Protein AF-A0A225WK64-F1 (afdb_monomer_lite)

Structure (mmCIF, N/CA/C/O backbone):
data_AF-A0A225WK64-F1
#
_entry.id   AF-A0A225WK64-F1
#
loop_
_atom_site.group_PDB
_atom_site.id
_atom_site.type_symbol
_atom_site.label_atom_id
_atom_site.label_alt_id
_atom_site.label_comp_id
_atom_site.label_asym_id
_atom_site.label_entity_id
_atom_site.label_seq_id
_atom_site.pdbx_PDB_ins_code
_atom_site.Cartn_x
_atom_site.Cartn_y
_atom_site.Cartn_z
_atom_site.occupancy
_atom_site.B_iso_or_equiv
_atom_site.auth_seq_id
_atom_site.auth_comp_id
_atom_site.auth_asym_id
_atom_site.auth_atom_id
_atom_site.pdbx_PDB_model_num
ATOM 1 N N . MET A 1 1 ? 30.909 2.233 -22.349 1.00 65.25 1 MET A N 1
ATOM 2 C CA . MET A 1 1 ? 29.494 2.011 -22.727 1.00 65.25 1 MET A CA 1
ATOM 3 C C . MET A 1 1 ? 28.936 0.717 -22.129 1.00 65.25 1 MET A C 1
ATOM 5 O O . MET A 1 1 ? 27.873 0.759 -21.523 1.00 65.25 1 MET A O 1
ATOM 9 N N . GLU A 1 2 ? 29.639 -0.419 -22.209 1.00 73.94 2 GLU A N 1
ATOM 10 C CA . GLU A 1 2 ? 29.163 -1.708 -21.649 1.00 73.94 2 GLU A CA 1
ATOM 11 C C . GLU A 1 2 ? 29.009 -1.720 -20.116 1.00 73.94 2 GLU A C 1
ATOM 13 O O . GLU A 1 2 ? 28.056 -2.273 -19.573 1.00 73.94 2 GLU A O 1
ATOM 18 N N . THR A 1 3 ? 29.901 -1.044 -19.392 1.00 83.25 3 THR A N 1
ATOM 19 C CA . THR A 1 3 ? 29.817 -0.924 -17.927 1.00 83.25 3 THR A CA 1
ATOM 20 C C . THR A 1 3 ? 28.607 -0.101 -17.470 1.00 83.25 3 THR A C 1
ATOM 22 O O . THR A 1 3 ? 27.934 -0.474 -16.512 1.00 83.25 3 THR A O 1
ATOM 25 N N . GLN A 1 4 ? 28.287 0.982 -18.187 1.00 86.31 4 GLN A N 1
ATOM 26 C CA . GLN A 1 4 ? 27.136 1.854 -17.913 1.00 86.31 4 GLN A CA 1
ATOM 27 C C . GLN A 1 4 ? 25.806 1.160 -18.231 1.00 86.31 4 GLN A C 1
ATOM 29 O O . GLN A 1 4 ? 24.879 1.200 -17.432 1.00 86.31 4 GLN A O 1
ATOM 34 N N . THR A 1 5 ? 25.724 0.450 -19.357 1.00 88.44 5 THR A N 1
ATOM 35 C CA . THR A 1 5 ? 24.527 -0.333 -19.711 1.00 88.44 5 THR A CA 1
ATOM 36 C C . THR A 1 5 ? 24.285 -1.487 -18.735 1.00 88.44 5 THR A C 1
ATOM 38 O O . THR A 1 5 ? 23.145 -1.727 -18.345 1.00 88.44 5 THR A O 1
ATOM 41 N N . SER A 1 6 ? 25.339 -2.167 -18.271 1.00 90.25 6 SER A N 1
ATOM 42 C CA . SER A 1 6 ? 25.235 -3.191 -17.219 1.00 90.25 6 SER A CA 1
ATOM 43 C C . SER A 1 6 ? 24.738 -2.613 -15.886 1.00 90.25 6 SER A C 1
ATOM 45 O O . SER A 1 6 ? 23.889 -3.219 -15.230 1.00 90.25 6 SER A O 1
ATOM 47 N N . HIS A 1 7 ? 25.208 -1.420 -15.506 1.00 92.81 7 HIS A N 1
ATOM 48 C CA . HIS A 1 7 ? 24.725 -0.710 -14.319 1.00 92.81 7 HIS A CA 1
ATOM 49 C C . HIS A 1 7 ? 23.223 -0.403 -14.405 1.00 92.81 7 HIS A C 1
ATOM 51 O O . HIS A 1 7 ? 22.470 -0.773 -13.504 1.00 92.81 7 HIS A O 1
ATOM 57 N N . GLU A 1 8 ? 22.765 0.190 -15.511 1.00 93.12 8 GLU A N 1
ATOM 58 C CA . GLU A 1 8 ? 21.346 0.523 -15.692 1.00 93.12 8 GLU A CA 1
ATOM 59 C C . GLU A 1 8 ? 20.455 -0.722 -15.750 1.00 93.12 8 GLU A C 1
ATOM 61 O O . GLU A 1 8 ? 19.356 -0.715 -15.199 1.00 93.12 8 GLU A O 1
ATOM 66 N N . LYS A 1 9 ? 20.940 -1.837 -16.316 1.00 93.00 9 LYS A N 1
ATOM 67 C CA . LYS A 1 9 ? 20.232 -3.129 -16.265 1.00 93.00 9 LYS A CA 1
ATOM 68 C C . LYS A 1 9 ? 20.042 -3.623 -14.831 1.00 93.00 9 LYS A C 1
ATOM 70 O O . LYS A 1 9 ? 18.935 -4.017 -14.471 1.00 93.00 9 LYS A O 1
ATOM 75 N N . LYS A 1 10 ? 21.084 -3.566 -13.996 1.00 94.19 10 LYS A N 1
ATOM 76 C CA . LYS A 1 10 ? 20.990 -3.949 -12.574 1.00 94.19 10 LYS A CA 1
ATOM 77 C C . LYS A 1 10 ? 20.041 -3.036 -11.801 1.00 94.19 10 LYS A C 1
ATOM 79 O O . LYS A 1 10 ? 19.248 -3.511 -10.987 1.00 94.19 10 LYS A O 1
ATOM 84 N N . ARG A 1 11 ? 20.096 -1.729 -12.067 1.00 95.12 11 ARG A N 1
ATOM 85 C CA . ARG A 1 11 ? 19.182 -0.749 -11.471 1.00 95.12 11 ARG A CA 1
ATOM 86 C C . ARG A 1 11 ? 17.735 -1.057 -11.850 1.00 95.12 11 ARG A C 1
ATOM 88 O O . ARG A 1 11 ? 16.886 -1.128 -10.967 1.00 95.12 11 ARG A O 1
ATOM 95 N N . LEU A 1 12 ? 17.474 -1.335 -13.126 1.00 95.31 12 LEU A N 1
ATOM 96 C CA . LEU A 1 12 ? 16.146 -1.694 -13.616 1.00 95.31 12 LEU A CA 1
ATOM 97 C C . LEU A 1 12 ? 15.614 -2.982 -12.970 1.00 95.31 12 LEU A C 1
ATOM 99 O O . LEU A 1 12 ? 14.478 -2.994 -12.511 1.00 95.31 12 LEU A O 1
ATOM 103 N N . GLN A 1 13 ? 16.443 -4.024 -12.853 1.00 95.88 13 GLN A N 1
ATOM 104 C CA . GLN A 1 13 ? 16.088 -5.267 -12.149 1.00 95.88 13 GLN A CA 1
ATOM 105 C C . GLN A 1 13 ? 15.767 -5.023 -10.670 1.00 95.88 13 GLN A C 1
ATOM 107 O O . GLN A 1 13 ? 14.845 -5.614 -10.113 1.00 95.88 13 GLN A O 1
ATOM 112 N N . THR A 1 14 ? 16.512 -4.121 -10.030 1.00 97.12 14 THR A N 1
ATOM 113 C CA . THR A 1 14 ? 16.272 -3.755 -8.631 1.00 97.12 14 THR A CA 1
ATOM 114 C C . THR A 1 14 ? 14.923 -3.055 -8.474 1.00 97.12 14 THR A C 1
ATOM 116 O O . THR A 1 14 ? 14.174 -3.373 -7.553 1.00 97.12 14 THR A O 1
ATOM 119 N N . ILE A 1 15 ? 14.588 -2.122 -9.372 1.00 96.56 15 ILE A N 1
ATOM 120 C CA . ILE A 1 15 ? 13.282 -1.449 -9.360 1.00 96.56 15 ILE A CA 1
ATOM 121 C C . ILE A 1 15 ? 12.166 -2.460 -9.640 1.00 96.56 15 ILE A C 1
ATOM 123 O O . ILE A 1 15 ? 11.153 -2.450 -8.947 1.00 96.56 15 ILE A O 1
ATOM 127 N N . GLU A 1 16 ? 12.365 -3.373 -10.591 1.00 97.12 16 GLU A N 1
ATOM 128 C CA . GLU A 1 16 ? 11.404 -4.435 -10.890 1.00 97.12 16 GLU A CA 1
ATOM 129 C C . GLU A 1 16 ? 11.083 -5.278 -9.651 1.00 97.12 16 GLU A C 1
ATOM 131 O O . GLU A 1 16 ? 9.910 -5.506 -9.353 1.00 97.12 16 GLU A O 1
ATOM 136 N N . GLN A 1 17 ? 12.103 -5.692 -8.894 1.00 97.69 17 GLN A N 1
ATOM 137 C CA . GLN A 1 17 ? 11.893 -6.452 -7.665 1.00 97.69 17 GLN A CA 1
ATOM 138 C C . GLN A 1 17 ? 11.080 -5.652 -6.640 1.00 97.69 17 GLN A C 1
ATOM 140 O O . GLN A 1 17 ? 10.106 -6.173 -6.105 1.00 97.69 17 GLN A O 1
ATOM 145 N N . LYS A 1 18 ? 11.409 -4.373 -6.424 1.00 97.44 18 LYS A N 1
ATOM 146 C CA . LYS A 1 18 ? 10.655 -3.513 -5.496 1.00 97.44 18 LYS A CA 1
ATOM 147 C C . LYS A 1 18 ? 9.188 -3.361 -5.912 1.00 97.44 18 LYS A C 1
ATOM 149 O O . LYS A 1 18 ? 8.297 -3.443 -5.072 1.00 97.44 18 LYS A O 1
ATOM 154 N N . VAL A 1 19 ? 8.918 -3.191 -7.208 1.00 97.50 19 VAL A N 1
ATOM 155 C CA . VAL A 1 19 ? 7.544 -3.101 -7.731 1.00 97.50 19 VAL A CA 1
ATOM 156 C C . VAL A 1 19 ? 6.787 -4.416 -7.515 1.00 97.50 19 VAL A C 1
ATOM 158 O O . VAL A 1 19 ? 5.624 -4.391 -7.110 1.00 97.50 19 VAL A O 1
ATOM 161 N N . ARG A 1 20 ? 7.437 -5.568 -7.725 1.00 97.00 20 ARG A N 1
ATOM 162 C CA . ARG A 1 20 ? 6.851 -6.890 -7.437 1.00 97.00 20 ARG A CA 1
ATOM 163 C C . ARG A 1 20 ? 6.573 -7.087 -5.947 1.00 97.00 20 ARG A C 1
ATOM 165 O O . ARG A 1 20 ? 5.539 -7.652 -5.595 1.00 97.00 20 ARG A O 1
ATOM 172 N N . ASP A 1 21 ? 7.440 -6.586 -5.072 1.00 96.88 21 ASP A N 1
ATOM 173 C CA . ASP A 1 21 ? 7.208 -6.632 -3.629 1.00 96.88 21 ASP A CA 1
ATOM 174 C C . ASP A 1 21 ? 5.951 -5.826 -3.263 1.00 96.88 21 ASP A C 1
ATOM 176 O O . ASP A 1 21 ? 5.087 -6.326 -2.540 1.00 96.88 21 ASP A O 1
ATOM 180 N N . VAL A 1 22 ? 5.782 -4.622 -3.827 1.00 96.62 22 VAL A N 1
ATOM 181 C CA . VAL A 1 22 ? 4.563 -3.817 -3.632 1.00 96.62 22 VAL A CA 1
ATOM 182 C C . VAL A 1 22 ? 3.330 -4.529 -4.196 1.00 96.62 22 VAL A C 1
ATOM 184 O O . VAL A 1 22 ? 2.302 -4.599 -3.520 1.00 96.62 22 VAL A O 1
ATOM 187 N N . GLN A 1 23 ? 3.415 -5.138 -5.382 1.00 97.19 23 GLN A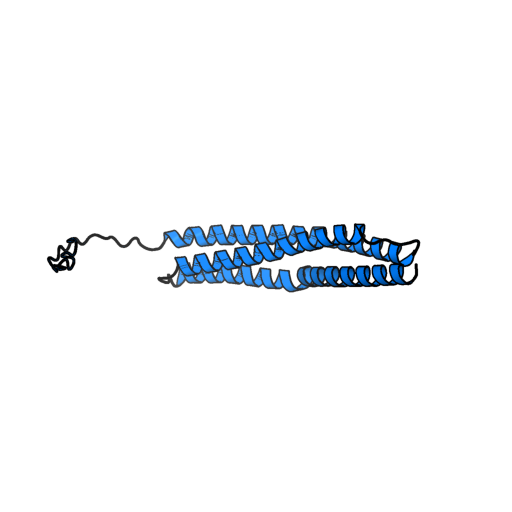 N 1
ATOM 188 C CA . GLN A 1 23 ? 2.331 -5.968 -5.919 1.00 97.19 23 GLN A CA 1
ATOM 189 C C . GLN A 1 23 ? 1.934 -7.073 -4.929 1.00 97.19 23 GLN A C 1
ATOM 191 O O . GLN A 1 23 ? 0.747 -7.261 -4.651 1.00 97.19 23 GLN A O 1
ATOM 196 N N . GLN A 1 24 ? 2.908 -7.796 -4.373 1.00 96.50 24 GLN A N 1
ATOM 197 C CA . GLN A 1 24 ? 2.643 -8.855 -3.404 1.00 96.50 24 GLN A CA 1
ATOM 198 C C . GLN A 1 24 ? 1.940 -8.304 -2.156 1.00 96.50 24 GLN A C 1
ATOM 200 O O . GLN A 1 24 ? 0.992 -8.928 -1.660 1.00 96.50 24 GLN A O 1
ATOM 205 N N . GLN A 1 25 ? 2.361 -7.134 -1.659 1.00 94.88 25 GLN A N 1
ATOM 206 C CA . GLN A 1 25 ? 1.698 -6.455 -0.542 1.00 94.88 25 GLN A CA 1
ATOM 207 C C . GLN A 1 25 ? 0.233 -6.152 -0.867 1.00 94.88 25 GLN A C 1
ATOM 209 O O . GLN A 1 25 ? -0.647 -6.536 -0.092 1.00 94.88 25 GLN A O 1
ATOM 214 N N . LEU A 1 26 ? -0.032 -5.533 -2.022 1.00 94.69 26 LEU A N 1
ATOM 215 C CA . LEU A 1 26 ? -1.378 -5.158 -2.463 1.00 94.69 26 LEU A CA 1
ATOM 216 C C . LEU A 1 26 ? -2.297 -6.375 -2.639 1.00 94.69 26 LEU A C 1
ATOM 218 O O . LEU A 1 26 ? -3.453 -6.343 -2.219 1.00 94.69 26 LEU A O 1
ATOM 222 N N . GLN A 1 27 ? -1.796 -7.457 -3.237 1.00 94.12 27 GLN A N 1
ATOM 223 C CA . GLN A 1 27 ? -2.626 -8.603 -3.616 1.00 94.12 27 GLN A CA 1
ATOM 224 C C . GLN A 1 27 ? -2.855 -9.603 -2.480 1.00 94.12 27 GLN A C 1
ATOM 226 O O . GLN A 1 27 ? -3.902 -10.247 -2.437 1.00 94.12 27 GLN A O 1
ATOM 231 N N . THR A 1 28 ? -1.898 -9.751 -1.559 1.00 92.75 28 THR A N 1
ATOM 232 C CA . THR A 1 28 ? -1.953 -10.817 -0.542 1.00 92.75 28 THR A CA 1
ATOM 233 C C . THR A 1 28 ? -2.029 -10.276 0.880 1.00 92.75 28 THR A C 1
ATOM 235 O O . THR A 1 28 ? -2.938 -10.635 1.633 1.00 92.75 28 THR A O 1
ATOM 238 N N . ARG A 1 29 ? -1.109 -9.383 1.261 1.00 93.69 29 ARG A N 1
ATOM 239 C CA . ARG A 1 29 ? -0.937 -8.986 2.664 1.00 93.69 29 ARG A CA 1
ATOM 240 C C . ARG A 1 29 ? -1.951 -7.942 3.111 1.00 93.69 29 ARG A C 1
ATOM 242 O O . ARG A 1 29 ? -2.578 -8.134 4.152 1.00 93.69 29 ARG A O 1
ATOM 249 N N . LEU A 1 30 ? -2.165 -6.883 2.331 1.00 93.81 30 LEU A N 1
ATOM 250 C CA . LEU A 1 30 ? -3.134 -5.836 2.664 1.00 93.81 30 LEU A CA 1
ATOM 251 C C . LEU A 1 30 ? -4.571 -6.358 2.826 1.00 93.81 30 LEU A C 1
ATOM 253 O O . LEU A 1 30 ? -5.201 -5.993 3.818 1.00 93.81 30 LEU A O 1
ATOM 257 N N . PRO A 1 31 ? -5.109 -7.238 1.954 1.00 95.56 31 PRO A N 1
ATOM 258 C CA . PRO A 1 31 ? -6.430 -7.817 2.185 1.00 95.56 31 PRO A CA 1
ATOM 259 C C . PRO A 1 31 ? -6.529 -8.580 3.513 1.00 95.56 31 PRO A C 1
ATOM 261 O O . PRO A 1 31 ? -7.545 -8.493 4.201 1.00 95.56 31 PRO A O 1
ATOM 264 N N . ALA A 1 32 ? -5.488 -9.326 3.891 1.00 95.19 32 ALA A N 1
ATOM 265 C CA . ALA A 1 32 ? -5.465 -10.051 5.159 1.00 95.19 32 ALA A CA 1
ATOM 266 C C . ALA A 1 32 ? -5.407 -9.091 6.359 1.00 95.19 32 ALA A C 1
ATOM 268 O O . ALA A 1 32 ? -6.188 -9.234 7.300 1.00 95.19 32 ALA A O 1
ATOM 269 N N . GLN A 1 33 ? -4.543 -8.075 6.294 1.00 95.19 33 GLN A N 1
ATOM 270 C CA . GLN A 1 33 ? -4.436 -7.037 7.323 1.00 95.19 33 GLN A CA 1
ATOM 271 C C . GLN A 1 33 ? -5.734 -6.239 7.470 1.00 95.19 33 GLN A C 1
ATOM 273 O O . GLN A 1 33 ? -6.152 -5.973 8.591 1.00 95.19 33 GLN A O 1
ATOM 278 N N . TYR A 1 34 ? -6.419 -5.938 6.365 1.00 96.50 34 TYR A N 1
ATOM 279 C CA . TYR A 1 34 ? -7.726 -5.287 6.382 1.00 96.50 34 TYR A CA 1
ATOM 280 C C . TYR A 1 34 ? -8.754 -6.106 7.170 1.00 96.50 34 TYR A C 1
ATOM 282 O O . TYR A 1 34 ? -9.429 -5.576 8.050 1.00 96.50 34 TYR A O 1
ATOM 290 N N . ARG A 1 35 ? -8.856 -7.415 6.894 1.00 96.25 35 ARG A N 1
ATOM 291 C CA . ARG A 1 35 ? -9.771 -8.309 7.627 1.00 96.25 35 ARG A CA 1
ATOM 292 C C . ARG A 1 35 ? -9.425 -8.364 9.111 1.00 96.25 35 ARG A C 1
ATOM 294 O O . ARG A 1 35 ? -10.328 -8.351 9.941 1.00 96.25 35 ARG A O 1
ATOM 301 N N . HIS A 1 36 ? -8.136 -8.398 9.440 1.00 96.19 36 HIS A N 1
ATOM 302 C CA . HIS A 1 36 ? -7.686 -8.390 10.827 1.00 96.19 36 HIS A CA 1
ATOM 303 C C . HIS A 1 36 ? -8.036 -7.077 11.539 1.00 96.19 36 HIS A C 1
ATOM 305 O O . HIS A 1 36 ? -8.597 -7.112 12.629 1.00 96.19 36 HIS A O 1
ATOM 311 N N . ALA A 1 37 ? -7.783 -5.931 10.905 1.00 96.56 37 ALA A N 1
ATOM 312 C CA . ALA A 1 37 ? -8.127 -4.619 11.442 1.00 96.56 37 ALA A CA 1
ATOM 313 C C . ALA A 1 37 ? -9.647 -4.457 11.626 1.00 96.56 37 ALA A C 1
ATOM 315 O O . ALA A 1 37 ? -10.096 -3.944 12.648 1.00 96.56 37 ALA A O 1
ATOM 316 N N . LEU A 1 38 ? -10.454 -4.964 10.690 1.00 96.94 38 LEU A N 1
ATOM 317 C CA . LEU A 1 38 ? -11.910 -5.000 10.834 1.00 96.94 38 LEU A CA 1
ATOM 318 C C . LEU A 1 38 ? -12.342 -5.870 12.024 1.00 96.94 38 LEU A C 1
ATOM 320 O O . LEU A 1 38 ? -13.136 -5.427 12.852 1.00 96.94 38 LEU A O 1
ATOM 324 N N . ALA A 1 39 ? -11.794 -7.082 12.138 1.00 97.25 39 ALA A N 1
ATOM 325 C CA . ALA A 1 39 ? -12.080 -7.978 13.255 1.00 97.25 39 ALA A CA 1
ATOM 326 C C . ALA A 1 39 ? -11.666 -7.365 14.602 1.00 97.25 39 ALA A C 1
ATOM 328 O O . ALA A 1 39 ? -12.401 -7.499 15.577 1.00 97.25 39 ALA A O 1
ATOM 329 N N . LEU A 1 40 ? -10.539 -6.648 14.643 1.00 96.81 40 LEU A N 1
ATOM 330 C CA . LEU A 1 40 ? -10.083 -5.909 15.817 1.00 96.81 40 LEU A CA 1
ATOM 331 C C . LEU A 1 40 ? -11.118 -4.859 16.239 1.00 96.81 40 LEU A C 1
ATOM 333 O O . LEU A 1 40 ? -11.510 -4.835 17.399 1.00 96.81 40 LEU A O 1
ATOM 337 N N . VAL A 1 41 ? -11.613 -4.038 15.308 1.00 96.19 41 VAL A N 1
ATOM 338 C CA . VAL A 1 41 ? -12.639 -3.022 15.606 1.00 96.19 41 VAL A CA 1
ATOM 339 C C . VAL A 1 41 ? -13.926 -3.659 16.119 1.00 96.19 41 VAL A C 1
ATOM 341 O O . VAL A 1 41 ? -14.463 -3.226 17.138 1.00 96.19 41 VAL A O 1
ATOM 344 N N . CYS A 1 42 ? -14.416 -4.701 15.445 1.00 95.81 42 CYS A N 1
ATOM 345 C CA . CYS A 1 42 ? -15.628 -5.404 15.860 1.00 95.81 42 CYS A CA 1
ATOM 346 C C . CYS A 1 42 ? -15.463 -6.070 17.234 1.00 95.81 42 CYS A C 1
ATOM 348 O O . CYS A 1 42 ? -16.355 -5.965 18.075 1.00 95.81 42 CYS A O 1
ATOM 350 N N . GLY A 1 43 ? -14.318 -6.710 17.479 1.00 95.88 43 GLY A N 1
ATOM 351 C CA . GLY A 1 43 ? -13.990 -7.335 18.757 1.00 95.88 43 GLY A CA 1
ATOM 352 C C . GLY A 1 43 ? -13.869 -6.314 19.885 1.00 95.88 43 GLY A C 1
ATOM 353 O O . GLY A 1 43 ? -14.425 -6.528 20.960 1.00 95.88 43 GLY A O 1
ATOM 354 N N . THR A 1 44 ? -13.225 -5.172 19.630 1.00 94.81 44 THR A N 1
ATOM 355 C CA . THR A 1 44 ? -13.157 -4.066 20.590 1.00 94.81 44 THR A CA 1
ATOM 356 C C . THR A 1 44 ? -14.547 -3.520 20.891 1.00 94.81 44 THR A C 1
ATOM 358 O O . THR A 1 44 ? -14.896 -3.401 22.060 1.00 94.81 44 THR A O 1
ATOM 361 N N . LYS A 1 45 ? -15.371 -3.248 19.870 1.00 94.50 45 LYS A N 1
ATOM 362 C CA . LYS A 1 45 ? -16.757 -2.798 20.069 1.00 94.50 45 LYS A CA 1
ATOM 363 C C . LYS A 1 45 ? -17.519 -3.763 20.971 1.00 94.50 45 LYS A C 1
ATOM 365 O O . LYS A 1 45 ? -18.116 -3.331 21.951 1.00 94.50 45 LYS A O 1
ATOM 370 N N . TRP A 1 46 ? -17.490 -5.053 20.637 1.00 94.88 46 TRP A N 1
ATOM 371 C CA . TRP A 1 46 ? -18.170 -6.073 21.425 1.00 94.88 46 TRP A CA 1
ATOM 372 C C . TRP A 1 46 ? -17.671 -6.061 22.870 1.00 94.88 46 TRP A C 1
ATOM 374 O O . TRP A 1 46 ? -18.482 -5.916 23.774 1.00 94.88 46 TRP A O 1
ATOM 384 N N . ARG A 1 47 ? -16.349 -6.101 23.084 1.00 93.44 47 ARG A N 1
ATOM 385 C CA . ARG A 1 47 ? -15.731 -6.088 24.417 1.00 93.44 47 ARG A CA 1
ATOM 386 C C . ARG A 1 47 ? -16.157 -4.878 25.248 1.00 93.44 47 ARG A C 1
ATOM 388 O O . ARG A 1 47 ? -16.455 -5.036 26.427 1.00 93.44 47 ARG A O 1
ATOM 395 N N . LEU A 1 48 ? -16.171 -3.687 24.653 1.00 91.56 48 LEU A N 1
ATOM 396 C CA . LEU A 1 48 ? -16.569 -2.461 25.345 1.00 91.56 48 LEU A CA 1
ATOM 397 C C . LEU A 1 48 ? -18.060 -2.474 25.713 1.00 91.56 48 LEU A C 1
ATOM 399 O O . LEU A 1 48 ? -18.411 -2.047 26.806 1.00 91.56 48 LEU A O 1
ATOM 403 N N . GLN A 1 49 ? -18.922 -3.008 24.843 1.00 90.62 49 GLN A N 1
ATOM 404 C CA . GLN A 1 49 ? -20.368 -3.074 25.083 1.00 90.62 49 GLN A CA 1
ATOM 405 C C . GLN A 1 49 ? -20.770 -4.157 26.089 1.00 90.62 49 GLN A C 1
ATOM 407 O O . GLN A 1 49 ? -21.677 -3.935 26.886 1.00 90.62 49 GLN A O 1
ATOM 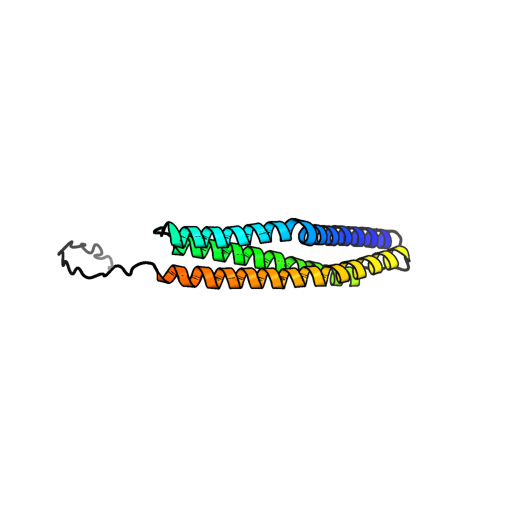412 N N . THR A 1 50 ? -20.137 -5.331 26.036 1.00 91.81 50 THR A N 1
ATOM 413 C CA . THR A 1 50 ? -20.549 -6.495 26.833 1.00 91.81 50 THR A CA 1
ATOM 414 C C . THR A 1 50 ? -19.838 -6.598 28.169 1.00 91.81 50 THR A C 1
ATOM 416 O O . THR A 1 50 ? -20.471 -6.969 29.151 1.00 91.81 50 THR A O 1
ATOM 419 N N . LEU A 1 51 ? -18.536 -6.302 28.214 1.00 90.06 51 LEU A N 1
ATOM 420 C CA . LEU A 1 51 ? -17.727 -6.485 29.421 1.00 90.06 51 LEU A CA 1
ATOM 421 C C . LEU A 1 51 ? -17.538 -5.192 30.215 1.00 90.06 51 LEU A C 1
ATOM 423 O O . LEU A 1 51 ? -17.132 -5.278 31.367 1.00 90.06 51 LEU A O 1
ATOM 427 N N . GLN A 1 52 ? -17.790 -4.028 29.600 1.00 86.06 52 GLN A N 1
ATOM 428 C CA . GLN A 1 52 ? -17.634 -2.697 30.209 1.00 86.06 52 GLN A CA 1
ATOM 429 C C . GLN A 1 52 ? -16.364 -2.578 31.070 1.00 86.06 52 GLN A C 1
ATOM 431 O O . GLN A 1 52 ? -16.427 -2.293 32.268 1.00 86.06 52 GLN A O 1
ATOM 436 N N . PRO A 1 53 ? -15.188 -2.871 30.493 1.00 87.75 53 PRO A N 1
ATOM 437 C CA . PRO A 1 53 ? -13.973 -2.957 31.279 1.00 87.75 53 PRO A CA 1
ATOM 438 C C . PRO A 1 53 ? -13.548 -1.562 31.766 1.00 87.75 53 PRO A C 1
ATOM 440 O O . PRO A 1 53 ? -13.740 -0.566 31.068 1.00 87.75 53 PRO A O 1
ATOM 443 N N . GLN A 1 54 ? -12.927 -1.485 32.947 1.00 87.00 54 GLN A N 1
ATOM 444 C CA . GLN A 1 54 ? -12.482 -0.212 33.540 1.00 87.00 54 GLN A CA 1
ATOM 445 C C . GLN A 1 54 ? -11.468 0.540 32.656 1.00 87.00 54 GLN A C 1
ATOM 447 O O . GLN A 1 54 ? -11.391 1.763 32.698 1.00 87.00 54 GLN A O 1
ATOM 452 N N . ASP A 1 55 ? -10.719 -0.175 31.812 1.00 89.25 55 ASP A N 1
ATOM 453 C CA . ASP A 1 55 ? -9.723 0.362 30.881 1.00 89.25 55 ASP A CA 1
ATOM 454 C C . ASP A 1 55 ? -10.289 0.677 29.479 1.00 89.25 55 ASP A C 1
ATOM 456 O O . ASP A 1 55 ? -9.536 0.750 28.503 1.00 89.25 55 ASP A O 1
ATOM 460 N N . ALA A 1 56 ? -11.604 0.898 29.356 1.00 89.25 56 ALA A N 1
ATOM 461 C CA . ALA A 1 56 ? -12.297 1.150 28.087 1.00 89.25 56 ALA A CA 1
ATOM 462 C C . ALA A 1 56 ? -11.598 2.189 27.186 1.00 89.25 56 ALA A C 1
ATOM 464 O O . ALA A 1 56 ? -11.345 1.922 26.006 1.00 89.25 56 ALA A O 1
ATOM 465 N N . ALA A 1 57 ? -11.214 3.338 27.750 1.00 89.31 57 ALA A N 1
ATOM 466 C CA . ALA A 1 57 ? -10.528 4.407 27.022 1.00 89.31 57 ALA A CA 1
ATOM 467 C C . ALA A 1 57 ? -9.145 3.977 26.498 1.00 89.31 57 ALA A C 1
ATOM 469 O O . ALA A 1 57 ? -8.753 4.318 25.379 1.00 89.31 57 ALA A O 1
ATOM 470 N N . ALA A 1 58 ? -8.399 3.182 27.272 1.00 91.81 58 ALA A N 1
ATOM 471 C CA . ALA A 1 58 ? -7.093 2.678 26.853 1.00 91.81 58 ALA A CA 1
ATOM 472 C C . ALA A 1 58 ? -7.228 1.671 25.698 1.00 91.81 58 ALA A C 1
ATOM 474 O O . ALA A 1 58 ? -6.469 1.731 24.726 1.00 91.81 58 ALA A O 1
ATOM 475 N N . ILE A 1 59 ? -8.232 0.789 25.757 1.00 92.44 59 ILE A N 1
ATOM 476 C CA . ILE A 1 59 ? -8.534 -0.178 24.692 1.00 92.44 59 ILE A CA 1
ATOM 477 C C . ILE A 1 59 ? -8.953 0.545 23.402 1.00 92.44 59 ILE A C 1
ATOM 479 O O . ILE A 1 59 ? -8.463 0.211 22.315 1.00 92.44 59 ILE A O 1
ATOM 483 N N . ALA A 1 60 ? -9.833 1.544 23.508 1.00 92.50 60 ALA A N 1
ATOM 484 C CA . ALA A 1 60 ? -10.274 2.349 22.373 1.00 92.50 60 ALA A CA 1
ATOM 485 C C . ALA A 1 60 ? -9.093 3.094 21.734 1.00 92.50 60 ALA A C 1
ATOM 487 O O . ALA A 1 60 ? -8.865 2.977 20.527 1.00 92.50 60 ALA A O 1
ATOM 488 N N . LYS A 1 61 ? -8.260 3.761 22.545 1.00 93.94 61 LYS A N 1
ATOM 489 C CA . LYS A 1 61 ? -7.036 4.436 22.086 1.00 93.94 61 LYS A CA 1
ATOM 490 C C . LYS A 1 61 ? -6.080 3.484 21.367 1.00 93.94 61 LYS A C 1
ATOM 492 O O . LYS A 1 61 ? -5.594 3.820 20.287 1.00 93.94 61 LYS A O 1
ATOM 497 N N . LYS A 1 62 ? -5.831 2.291 21.920 1.00 95.25 62 LYS A N 1
ATOM 498 C CA . LYS A 1 62 ? -4.987 1.275 21.271 1.00 95.25 62 LYS A CA 1
ATOM 499 C C . LYS A 1 62 ? -5.554 0.876 19.909 1.00 95.25 62 LYS A C 1
ATOM 501 O O . LYS A 1 62 ? -4.819 0.831 18.928 1.00 95.25 62 LYS A O 1
ATOM 506 N N . THR A 1 63 ? -6.862 0.643 19.834 1.00 95.69 63 THR A N 1
ATOM 507 C CA . THR A 1 63 ? -7.531 0.263 18.581 1.00 95.69 63 THR A CA 1
ATOM 508 C C . THR A 1 63 ? -7.421 1.370 17.527 1.00 95.69 63 THR A C 1
ATOM 510 O O . THR A 1 63 ? -7.101 1.083 16.375 1.00 95.69 63 THR A O 1
ATOM 513 N N . ARG A 1 64 ? -7.598 2.643 17.912 1.00 95.75 64 ARG A N 1
ATOM 514 C CA . ARG A 1 64 ? -7.387 3.790 17.010 1.00 95.75 64 ARG A CA 1
ATOM 515 C C . ARG A 1 64 ? -5.956 3.859 16.479 1.00 95.75 64 ARG A C 1
ATOM 517 O O . ARG A 1 64 ? -5.759 4.141 15.299 1.00 95.75 64 ARG A O 1
ATOM 524 N N . LEU A 1 65 ? -4.966 3.592 17.330 1.00 96.75 65 LEU A N 1
ATOM 525 C CA . LEU A 1 65 ? -3.557 3.611 16.936 1.00 96.75 65 LEU A CA 1
ATOM 526 C C . LEU A 1 65 ? -3.242 2.513 15.911 1.00 96.75 65 LEU A C 1
ATOM 528 O O . LEU A 1 65 ? -2.608 2.799 14.898 1.00 96.75 65 LEU A O 1
ATOM 532 N N . GLU A 1 66 ? -3.751 1.298 16.117 1.00 96.06 66 GLU A N 1
ATOM 533 C CA . GLU A 1 66 ? -3.605 0.193 15.157 1.00 96.06 66 GLU A CA 1
ATOM 534 C C . GLU A 1 66 ? -4.279 0.505 13.810 1.00 96.06 66 GLU A C 1
ATOM 536 O O . GLU A 1 66 ? -3.697 0.274 12.748 1.00 96.06 66 GLU A O 1
ATOM 541 N N . LEU A 1 67 ? -5.477 1.106 13.828 1.00 96.69 67 LEU A N 1
ATOM 542 C CA . LEU A 1 67 ? -6.149 1.567 12.608 1.00 96.69 67 LEU A CA 1
ATOM 543 C C . LEU A 1 67 ? -5.350 2.648 11.876 1.00 96.69 67 LEU A C 1
ATOM 545 O O . LEU A 1 67 ? -5.246 2.613 10.650 1.00 96.69 67 LEU A O 1
ATOM 549 N N . GLY A 1 68 ? -4.780 3.601 12.617 1.00 96.31 68 GLY A N 1
ATOM 550 C CA . GLY A 1 68 ? -3.920 4.641 12.060 1.00 96.31 68 GLY A CA 1
ATOM 551 C C . GLY A 1 68 ? -2.654 4.066 11.424 1.00 96.31 68 GLY A C 1
ATOM 552 O O . GLY A 1 68 ? -2.297 4.460 10.315 1.00 96.31 68 GLY A O 1
ATOM 553 N N . ALA A 1 69 ? -2.016 3.097 12.083 1.00 96.19 69 ALA A N 1
ATOM 554 C CA . ALA A 1 69 ? -0.837 2.412 11.562 1.00 96.19 69 ALA A CA 1
ATOM 555 C C . ALA A 1 69 ? -1.153 1.613 10.289 1.00 96.19 69 ALA A C 1
ATOM 557 O O . ALA A 1 69 ? -0.382 1.650 9.330 1.00 96.19 69 ALA A O 1
ATOM 558 N N . PHE A 1 70 ? -2.293 0.918 10.249 1.00 96.12 70 PHE A N 1
ATOM 559 C CA . PHE A 1 70 ? -2.744 0.221 9.046 1.00 96.12 70 PHE A CA 1
ATOM 560 C C . PHE A 1 70 ? -3.010 1.195 7.888 1.00 96.12 70 PHE A C 1
ATOM 562 O O . PHE A 1 70 ? -2.496 0.991 6.791 1.00 96.12 70 PHE A O 1
ATOM 569 N N . ASP A 1 71 ? -3.752 2.278 8.135 1.00 96.25 71 ASP A N 1
ATOM 570 C CA . ASP A 1 71 ? -4.049 3.305 7.128 1.00 96.25 71 ASP A CA 1
ATOM 571 C C . ASP A 1 71 ? -2.774 3.952 6.560 1.00 96.25 71 ASP A C 1
ATOM 573 O O . ASP A 1 71 ? -2.665 4.155 5.350 1.00 96.25 71 ASP A O 1
ATOM 577 N N . TYR A 1 72 ? -1.777 4.206 7.411 1.00 96.38 72 TYR A N 1
ATOM 578 C CA . TYR A 1 72 ? -0.468 4.701 6.985 1.00 96.38 72 TYR A CA 1
ATOM 579 C C . TYR A 1 72 ? 0.250 3.718 6.047 1.00 96.38 72 TYR A C 1
ATOM 581 O O . TYR A 1 72 ? 0.631 4.098 4.942 1.00 96.38 72 TYR A O 1
ATOM 589 N N . ARG A 1 73 ? 0.365 2.437 6.433 1.00 94.75 73 ARG A N 1
ATOM 590 C CA . ARG A 1 73 ? 1.034 1.400 5.617 1.00 94.75 73 ARG A CA 1
ATOM 591 C C . ARG A 1 73 ? 0.377 1.202 4.252 1.00 94.75 73 ARG A C 1
ATOM 593 O O . ARG A 1 73 ? 1.057 0.890 3.277 1.00 94.75 73 ARG A O 1
ATOM 600 N N . VAL A 1 74 ? -0.946 1.356 4.179 1.00 95.88 74 VAL A N 1
ATOM 601 C CA . VAL A 1 74 ? -1.691 1.281 2.916 1.00 95.88 74 VAL A CA 1
ATOM 602 C C . VAL A 1 74 ? -1.344 2.464 2.010 1.00 95.88 74 VAL A C 1
ATOM 604 O O . VAL A 1 74 ? -1.064 2.263 0.829 1.00 95.88 74 VAL A O 1
ATOM 607 N N . LYS A 1 75 ? -1.325 3.687 2.555 1.00 96.06 75 LYS A N 1
ATOM 608 C CA . LYS A 1 75 ? -0.964 4.905 1.808 1.00 96.06 75 LYS A CA 1
ATOM 609 C C . LYS A 1 75 ? 0.467 4.859 1.284 1.00 96.06 75 LYS A C 1
ATOM 611 O O . LYS A 1 75 ? 0.687 5.197 0.122 1.00 96.06 75 LYS A O 1
ATOM 616 N N . GLU A 1 76 ? 1.384 4.339 2.092 1.00 96.56 76 GLU A N 1
ATOM 617 C CA . GLU A 1 76 ? 2.785 4.136 1.722 1.00 96.56 76 GLU A CA 1
ATOM 618 C C . GLU A 1 76 ? 2.934 3.306 0.434 1.00 96.56 76 GLU A C 1
ATOM 620 O O . GLU A 1 76 ? 3.792 3.611 -0.388 1.00 96.56 76 GLU A O 1
ATOM 625 N N . GLN A 1 77 ? 2.067 2.314 0.177 1.00 96.50 77 GLN A N 1
ATOM 626 C CA . GLN A 1 77 ? 2.174 1.508 -1.050 1.00 96.50 77 GLN A CA 1
ATOM 627 C C . GLN A 1 77 ? 1.963 2.341 -2.323 1.00 96.50 77 GLN A C 1
ATOM 629 O O . GLN A 1 77 ? 2.670 2.145 -3.310 1.00 96.50 77 GLN A O 1
ATOM 634 N N . ALA A 1 78 ? 1.024 3.291 -2.314 1.00 94.44 78 ALA A N 1
ATOM 635 C CA . ALA A 1 78 ? 0.794 4.169 -3.465 1.00 94.44 78 ALA A CA 1
ATOM 636 C C . ALA A 1 78 ? 1.950 5.163 -3.665 1.00 94.44 78 ALA A C 1
ATOM 638 O O . ALA A 1 78 ? 2.350 5.451 -4.796 1.00 94.44 78 ALA A O 1
ATOM 639 N N . GLU A 1 79 ? 2.513 5.664 -2.564 1.00 96.50 79 GLU A N 1
ATOM 640 C CA . GLU A 1 79 ? 3.681 6.546 -2.590 1.00 96.50 79 GLU A CA 1
ATOM 641 C C . GLU A 1 79 ? 4.918 5.816 -3.129 1.00 96.50 79 GLU A C 1
ATOM 643 O O . GLU A 1 79 ? 5.620 6.359 -3.982 1.00 96.50 79 GLU A O 1
ATOM 648 N N . LEU A 1 80 ? 5.145 4.561 -2.723 1.00 97.31 80 LEU A N 1
ATOM 649 C CA . LEU A 1 80 ? 6.232 3.723 -3.239 1.00 97.31 80 LEU A CA 1
ATOM 650 C C . LEU A 1 80 ? 6.110 3.486 -4.747 1.00 97.31 80 LEU A C 1
ATOM 652 O O . LEU A 1 80 ? 7.091 3.652 -5.467 1.00 97.31 80 LEU A O 1
ATOM 656 N N . LEU A 1 81 ? 4.912 3.166 -5.249 1.00 97.06 81 LEU A N 1
ATOM 657 C CA . LEU A 1 81 ? 4.682 3.025 -6.692 1.00 97.06 81 LEU A CA 1
ATOM 658 C C . LEU A 1 81 ? 4.992 4.324 -7.444 1.00 97.06 81 LEU A C 1
ATOM 660 O O . LEU A 1 81 ? 5.678 4.299 -8.465 1.00 97.06 81 LEU A O 1
ATOM 664 N N . THR A 1 82 ? 4.546 5.464 -6.912 1.00 96.50 82 THR A N 1
ATOM 665 C CA . THR A 1 82 ? 4.821 6.780 -7.508 1.00 96.50 82 THR A CA 1
ATOM 666 C C . THR A 1 82 ? 6.321 7.075 -7.518 1.00 96.50 82 THR A C 1
ATOM 668 O O . THR A 1 82 ? 6.866 7.500 -8.533 1.00 96.50 82 THR A O 1
ATOM 671 N N . ARG A 1 83 ? 7.023 6.774 -6.423 1.00 97.31 83 ARG A N 1
ATOM 672 C CA . ARG A 1 83 ? 8.481 6.893 -6.339 1.00 97.31 83 ARG A CA 1
ATOM 673 C C . ARG A 1 83 ? 9.187 5.997 -7.356 1.00 97.31 83 ARG A C 1
ATOM 675 O O . ARG A 1 83 ? 10.155 6.437 -7.966 1.00 97.31 83 ARG A O 1
ATOM 682 N N . HIS A 1 84 ? 8.718 4.769 -7.569 1.00 96.88 84 HIS A N 1
ATOM 683 C CA . HIS A 1 84 ? 9.306 3.879 -8.569 1.00 96.88 84 HIS A CA 1
ATOM 684 C C . HIS A 1 84 ? 9.103 4.383 -10.000 1.00 96.88 84 HIS A C 1
ATOM 686 O O . HIS A 1 84 ? 10.000 4.187 -10.811 1.00 96.88 84 HIS A O 1
ATOM 692 N N . LEU A 1 85 ? 8.005 5.084 -10.313 1.00 96.62 85 LEU A N 1
ATOM 693 C CA . LEU A 1 85 ? 7.873 5.771 -11.607 1.00 96.62 85 LEU A CA 1
ATOM 694 C C . LEU A 1 85 ? 8.964 6.828 -11.799 1.00 96.62 85 LEU A C 1
ATOM 696 O O . LEU A 1 85 ? 9.623 6.827 -12.835 1.00 96.62 85 LEU A O 1
ATOM 700 N N . LEU A 1 86 ? 9.214 7.655 -10.781 1.00 96.38 86 LEU A N 1
ATOM 701 C CA . LEU A 1 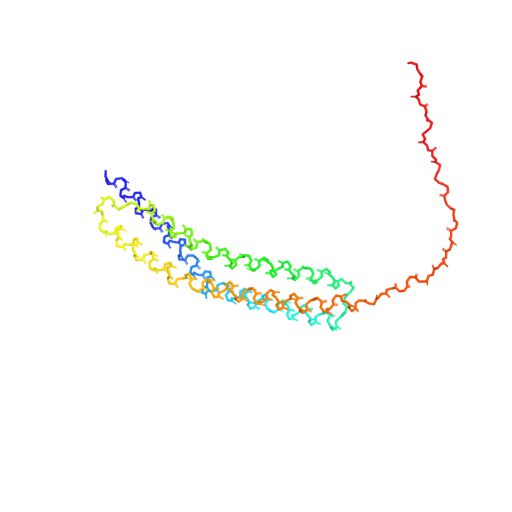86 ? 10.285 8.656 -10.830 1.00 96.38 86 LEU A CA 1
ATOM 702 C C . LEU A 1 86 ? 11.663 7.994 -10.983 1.00 96.38 86 LEU A C 1
ATOM 704 O O . LEU A 1 86 ? 12.466 8.399 -11.817 1.00 96.38 86 LEU A O 1
ATOM 708 N N . GLU A 1 87 ? 11.921 6.917 -10.233 1.00 95.44 87 GLU A N 1
ATOM 709 C CA . GLU A 1 87 ? 13.170 6.154 -10.349 1.00 95.44 87 GLU A CA 1
ATOM 710 C C . GLU A 1 87 ? 13.352 5.542 -11.750 1.00 95.44 87 GLU A C 1
ATOM 712 O O . GLU A 1 87 ? 14.494 5.395 -12.190 1.00 95.44 87 GLU A O 1
ATOM 717 N N . LEU A 1 88 ? 12.263 5.185 -12.445 1.00 95.62 88 LEU A N 1
ATOM 718 C CA . LEU A 1 88 ? 12.296 4.662 -13.815 1.00 95.62 88 LEU A CA 1
ATOM 719 C C . LEU A 1 88 ? 12.581 5.745 -14.851 1.00 95.62 88 LEU A C 1
ATOM 721 O O . LEU A 1 88 ? 13.297 5.457 -15.813 1.00 95.62 88 LEU A O 1
ATOM 725 N N . ASP A 1 89 ? 12.062 6.959 -14.670 1.00 94.19 89 ASP A N 1
ATOM 726 C CA . ASP A 1 89 ? 12.334 8.087 -15.570 1.00 94.19 89 ASP A CA 1
ATOM 727 C C . ASP A 1 89 ? 13.838 8.397 -15.639 1.00 94.19 89 ASP A C 1
ATOM 729 O O . ASP A 1 89 ? 14.376 8.671 -16.717 1.00 94.19 89 ASP A O 1
ATOM 733 N N . ASP A 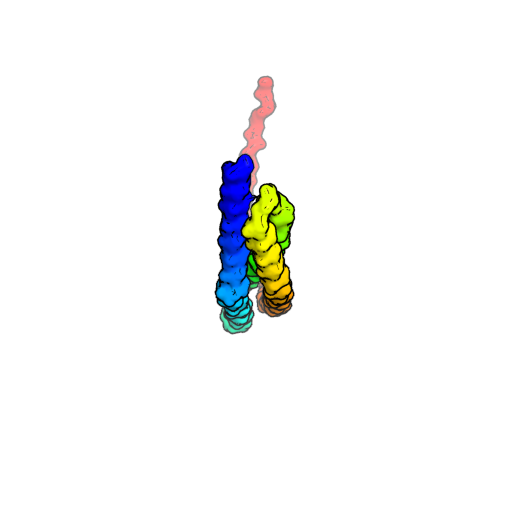1 90 ? 14.535 8.211 -14.518 1.00 93.81 90 ASP A N 1
ATOM 734 C CA . ASP A 1 90 ? 15.980 8.397 -14.382 1.00 93.81 90 ASP A CA 1
ATOM 735 C C . ASP A 1 90 ? 16.838 7.245 -14.949 1.00 93.81 90 ASP A C 1
ATOM 737 O O . ASP A 1 90 ? 18.070 7.332 -14.923 1.00 93.81 90 ASP A O 1
ATOM 741 N N . VAL A 1 91 ? 16.249 6.134 -15.413 1.00 93.19 91 VAL A N 1
ATOM 742 C CA . VAL A 1 91 ? 17.010 5.008 -15.995 1.00 93.19 91 VAL A CA 1
ATOM 743 C C . VAL A 1 91 ? 17.349 5.312 -17.448 1.00 93.19 91 VAL A C 1
ATOM 745 O O . VAL A 1 91 ? 16.462 5.398 -18.302 1.00 93.19 91 VAL A O 1
ATOM 748 N N . LEU A 1 92 ? 18.639 5.415 -17.766 1.00 92.31 92 LEU A N 1
ATOM 749 C CA . LEU A 1 92 ? 19.107 5.734 -19.115 1.00 92.31 92 LEU A CA 1
ATOM 750 C C . LEU A 1 92 ? 19.289 4.467 -19.960 1.00 92.31 92 LEU A C 1
ATOM 752 O O . LEU A 1 92 ? 19.837 3.464 -19.521 1.00 92.31 92 LEU A O 1
ATOM 756 N N . SER A 1 93 ? 18.844 4.511 -21.219 1.00 89.56 93 SER A N 1
ATOM 757 C CA . SER A 1 93 ? 18.957 3.353 -22.123 1.00 89.56 93 SER A CA 1
ATOM 758 C C . SER A 1 93 ? 20.302 3.257 -22.842 1.00 89.56 93 SER A C 1
ATOM 760 O O . SER A 1 93 ? 20.669 2.173 -23.272 1.00 89.56 93 SER A O 1
ATOM 762 N N . TYR A 1 94 ? 21.031 4.367 -23.015 1.00 91.44 94 TYR A N 1
ATOM 763 C CA . TYR A 1 94 ? 22.282 4.426 -23.794 1.00 91.44 94 TYR A CA 1
ATOM 764 C C . TYR A 1 94 ? 22.204 3.754 -25.184 1.00 91.44 94 TYR A C 1
ATOM 766 O O . TYR A 1 94 ? 23.195 3.226 -25.680 1.00 91.44 94 TYR A O 1
ATOM 774 N N . GLY A 1 95 ? 21.022 3.765 -25.813 1.00 88.50 95 GLY A N 1
ATOM 775 C CA . GLY A 1 95 ? 20.775 3.113 -27.106 1.00 88.50 95 GLY A CA 1
ATOM 776 C C . GLY A 1 95 ? 20.396 1.627 -27.029 1.00 88.50 95 GLY A C 1
ATOM 777 O O . GLY A 1 95 ? 20.060 1.045 -28.055 1.00 88.50 95 GLY A O 1
ATOM 778 N N . ASP A 1 96 ? 20.381 1.021 -25.839 1.00 92.56 96 ASP A N 1
ATOM 779 C CA . ASP A 1 96 ? 19.954 -0.363 -25.623 1.00 92.56 96 ASP A CA 1
ATOM 780 C C . ASP A 1 96 ? 18.417 -0.480 -25.700 1.00 92.56 96 ASP A C 1
ATOM 782 O O . ASP A 1 96 ? 17.662 0.082 -24.892 1.00 92.56 96 ASP A O 1
ATOM 786 N N . ALA A 1 97 ? 17.945 -1.213 -26.712 1.00 93.19 97 ALA A N 1
ATOM 787 C CA . ALA A 1 97 ? 16.525 -1.414 -26.972 1.00 93.19 97 ALA A CA 1
ATOM 788 C C . ALA A 1 97 ? 15.830 -2.251 -25.886 1.00 93.19 97 ALA A C 1
ATOM 790 O O . ALA A 1 97 ? 14.643 -2.029 -25.623 1.00 93.19 97 ALA A O 1
ATOM 791 N N . ASP A 1 98 ? 16.550 -3.163 -25.231 1.00 93.19 98 ASP A N 1
ATOM 792 C CA . ASP A 1 98 ? 15.999 -4.013 -24.181 1.00 93.19 98 ASP A CA 1
ATOM 793 C C . ASP A 1 98 ? 15.774 -3.208 -22.905 1.00 93.19 98 ASP A C 1
ATOM 795 O O . ASP A 1 98 ? 14.693 -3.293 -22.324 1.00 93.19 98 ASP A O 1
ATOM 799 N N . ILE A 1 99 ? 16.714 -2.332 -22.521 1.00 93.56 99 ILE A N 1
ATOM 800 C CA . ILE A 1 99 ? 16.508 -1.405 -21.390 1.00 93.56 99 ILE A CA 1
ATOM 801 C C . ILE A 1 99 ? 15.278 -0.531 -21.650 1.00 93.56 99 ILE A C 1
ATOM 803 O O . ILE A 1 99 ? 14.413 -0.389 -20.784 1.00 93.56 99 ILE A O 1
ATOM 807 N N . LYS A 1 100 ? 15.151 0.021 -22.865 1.00 95.12 100 LYS A N 1
ATOM 808 C CA . LYS A 1 100 ? 14.003 0.860 -23.239 1.00 95.12 100 LYS A CA 1
ATOM 809 C C . LYS A 1 100 ? 12.680 0.091 -23.170 1.00 95.12 100 LYS A C 1
ATOM 811 O O . LYS A 1 100 ? 11.696 0.628 -22.654 1.00 95.12 100 LYS A O 1
ATOM 816 N N . ARG A 1 101 ? 12.643 -1.142 -23.689 1.00 95.69 101 ARG A N 1
ATOM 817 C CA . ARG A 1 101 ? 11.450 -2.002 -23.679 1.00 95.69 101 ARG A CA 1
ATOM 818 C C . ARG A 1 101 ? 11.064 -2.388 -22.253 1.00 95.69 101 ARG A C 1
ATOM 820 O O . ARG A 1 101 ? 9.911 -2.190 -21.882 1.00 95.69 101 ARG A O 1
ATOM 827 N N . SER A 1 102 ? 12.014 -2.879 -21.463 1.00 94.81 102 SER A N 1
ATOM 828 C CA . SER A 1 102 ? 11.780 -3.317 -20.086 1.00 94.81 102 SER A CA 1
ATOM 829 C C . SER A 1 102 ? 11.351 -2.160 -19.188 1.00 94.81 102 SER A C 1
ATOM 831 O O . SER A 1 102 ? 10.378 -2.293 -18.451 1.00 94.81 102 SER A O 1
ATOM 833 N N . ARG A 1 103 ? 11.974 -0.980 -19.323 1.00 96.50 103 ARG A N 1
ATOM 834 C CA . ARG A 1 103 ? 11.537 0.239 -18.625 1.00 96.50 103 ARG A CA 1
ATOM 835 C C . ARG A 1 103 ? 10.093 0.594 -18.970 1.00 96.50 103 ARG A C 1
ATOM 837 O O . ARG A 1 103 ? 9.299 0.836 -18.072 1.00 96.50 103 ARG A O 1
ATOM 844 N N . LYS A 1 104 ? 9.725 0.582 -20.258 1.00 96.62 104 LYS A N 1
ATOM 845 C CA . LYS A 1 104 ? 8.346 0.870 -20.687 1.00 96.62 104 LYS A CA 1
ATOM 846 C C . LYS A 1 104 ? 7.349 -0.152 -20.131 1.00 96.62 104 LYS A C 1
ATOM 848 O O . LYS A 1 104 ? 6.285 0.245 -19.672 1.00 96.62 104 LYS A O 1
ATOM 853 N N . ALA A 1 105 ? 7.685 -1.439 -20.173 1.00 96.69 105 ALA A N 1
ATOM 854 C CA . ALA A 1 105 ? 6.839 -2.492 -19.618 1.00 96.69 105 ALA A CA 1
ATOM 855 C C . ALA A 1 105 ? 6.626 -2.300 -18.110 1.00 96.69 105 ALA A C 1
ATOM 857 O O . ALA A 1 105 ? 5.499 -2.393 -17.636 1.00 96.69 105 ALA A O 1
ATOM 858 N N . LEU A 1 106 ? 7.686 -1.954 -17.376 1.00 97.00 106 LEU A N 1
ATOM 859 C CA . LEU A 1 106 ? 7.609 -1.723 -15.939 1.00 97.00 106 LEU A CA 1
ATOM 860 C C . LEU A 1 106 ? 6.816 -0.454 -15.588 1.00 97.00 106 LEU A C 1
ATOM 862 O O . LEU A 1 106 ? 6.041 -0.478 -14.641 1.00 97.00 106 LEU A O 1
ATOM 866 N N . VAL A 1 107 ? 6.930 0.618 -16.380 1.00 98.00 107 VAL A N 1
ATOM 867 C CA . VAL A 1 107 ? 6.080 1.816 -16.232 1.00 98.00 107 VAL A CA 1
ATOM 868 C C . VAL A 1 107 ? 4.601 1.461 -16.387 1.00 98.00 107 VAL A C 1
ATOM 870 O O . VAL A 1 107 ? 3.802 1.832 -15.531 1.00 98.00 107 VAL A O 1
ATOM 873 N N . LEU A 1 108 ? 4.237 0.717 -17.438 1.00 97.88 108 LEU A N 1
ATOM 874 C CA . LEU A 1 108 ? 2.852 0.272 -17.644 1.00 97.88 108 LEU A CA 1
ATOM 875 C C . LEU A 1 108 ? 2.371 -0.592 -16.477 1.00 97.88 108 LEU A C 1
ATOM 877 O O . LEU A 1 108 ? 1.279 -0.384 -15.960 1.00 97.88 108 LEU A O 1
ATOM 881 N N . PHE A 1 109 ? 3.220 -1.501 -16.008 1.00 97.50 109 PHE A N 1
ATOM 882 C CA . PHE A 1 109 ? 2.891 -2.359 -14.882 1.00 97.50 109 PHE A CA 1
ATOM 883 C C . PHE A 1 109 ? 2.646 -1.568 -13.588 1.00 97.50 109 PHE A C 1
ATOM 885 O O . PHE A 1 109 ? 1.667 -1.805 -12.887 1.00 97.50 109 PHE A O 1
ATOM 892 N N . VAL A 1 110 ? 3.477 -0.567 -13.283 1.00 97.56 110 VAL A N 1
ATOM 893 C CA . VAL A 1 110 ? 3.246 0.318 -12.130 1.00 97.56 110 VAL A CA 1
ATOM 894 C C . VAL A 1 110 ? 1.947 1.116 -12.294 1.00 97.56 110 VAL A C 1
ATOM 896 O O . VAL A 1 110 ? 1.186 1.248 -11.333 1.00 97.56 110 VAL A O 1
ATOM 899 N N . GLN A 1 111 ? 1.647 1.598 -13.504 1.00 96.06 111 GLN A N 1
ATOM 900 C CA . GLN A 1 111 ? 0.389 2.293 -13.806 1.00 96.06 111 GLN A CA 1
ATOM 901 C C . GLN A 1 111 ? -0.847 1.400 -13.612 1.00 96.06 111 GLN A C 1
ATOM 903 O O . GLN A 1 111 ? -1.889 1.902 -13.202 1.00 96.06 111 GLN A O 1
ATOM 908 N N . GLU A 1 112 ? -0.742 0.089 -13.833 1.00 96.62 112 GLU A N 1
ATOM 909 C CA . GLU A 1 112 ? -1.810 -0.880 -13.539 1.00 96.62 112 GLU A CA 1
ATOM 910 C C . GLU A 1 112 ? -1.991 -1.144 -12.031 1.00 96.62 112 GLU A C 1
ATOM 912 O O . GLU A 1 112 ? -3.090 -1.483 -11.575 1.00 96.62 112 GLU A O 1
ATOM 917 N N . LEU A 1 113 ? -0.928 -0.993 -11.234 1.00 96.75 113 LEU A N 1
ATOM 918 C CA . LEU A 1 113 ? -0.964 -1.192 -9.780 1.00 96.75 113 LEU A CA 1
ATOM 919 C C . LEU A 1 113 ? -1.486 0.035 -9.021 1.00 96.75 113 LEU A C 1
ATOM 921 O O . LEU A 1 113 ? -2.143 -0.129 -7.991 1.00 96.75 113 LEU A O 1
ATOM 925 N N . LEU A 1 114 ? -1.233 1.250 -9.515 1.00 96.75 114 LEU A N 1
ATOM 926 C CA . LEU A 1 114 ? -1.639 2.498 -8.853 1.00 96.75 114 LEU A CA 1
ATOM 927 C C . LEU A 1 114 ? -3.147 2.558 -8.526 1.00 96.75 114 LEU A C 1
ATOM 929 O O . LEU A 1 114 ? -3.475 2.789 -7.360 1.00 96.75 114 LEU A O 1
ATOM 933 N N . PRO A 1 115 ? -4.075 2.243 -9.455 1.00 96.56 115 PRO A N 1
ATOM 934 C CA . PRO A 1 115 ? -5.505 2.201 -9.145 1.00 96.56 115 PRO A CA 1
ATOM 935 C C . PRO A 1 115 ? -5.861 1.203 -8.038 1.00 96.56 115 PRO A C 1
ATOM 937 O O . PRO A 1 115 ? -6.774 1.443 -7.248 1.00 96.56 115 PRO A O 1
ATOM 940 N N . GLN A 1 116 ? -5.142 0.079 -7.951 1.00 95.56 116 GLN A N 1
ATOM 941 C CA . GLN A 1 116 ? -5.360 -0.914 -6.897 1.00 95.56 116 GLN A CA 1
ATOM 942 C C . GLN A 1 116 ? -4.915 -0.367 -5.537 1.00 95.56 116 GLN A C 1
ATOM 944 O O . GLN A 1 116 ? -5.631 -0.531 -4.546 1.00 95.56 116 GLN A O 1
ATOM 949 N N . ALA A 1 117 ? -3.766 0.313 -5.487 1.00 96.44 117 ALA A N 1
ATOM 950 C CA . ALA A 1 117 ? -3.282 0.972 -4.279 1.00 96.44 117 ALA A CA 1
ATOM 951 C C . ALA A 1 117 ? -4.237 2.089 -3.818 1.00 96.44 117 ALA A C 1
ATOM 953 O O . ALA A 1 117 ? -4.565 2.165 -2.633 1.00 96.44 117 ALA A O 1
ATOM 954 N N . ASP A 1 118 ? -4.759 2.899 -4.743 1.00 95.38 118 ASP A N 1
ATOM 955 C CA . ASP A 1 118 ? -5.733 3.950 -4.429 1.00 95.38 118 ASP A CA 1
ATOM 956 C C . ASP A 1 118 ? -7.074 3.391 -3.938 1.00 95.38 118 ASP A C 1
ATOM 958 O O . ASP A 1 118 ? -7.622 3.880 -2.947 1.00 95.38 118 ASP A O 1
ATOM 962 N N . ALA A 1 119 ? -7.565 2.302 -4.535 1.00 95.50 119 ALA A N 1
ATOM 963 C CA . ALA A 1 119 ? -8.751 1.611 -4.031 1.00 95.50 119 ALA A CA 1
ATOM 964 C C . ALA A 1 119 ? -8.542 1.084 -2.599 1.00 95.50 119 ALA A C 1
ATOM 966 O O . ALA A 1 119 ? -9.458 1.115 -1.771 1.00 95.50 119 ALA A O 1
ATOM 967 N N . PHE A 1 120 ? -7.334 0.614 -2.272 1.00 95.00 120 PHE A N 1
ATOM 968 C CA . PHE A 1 120 ? -6.997 0.215 -0.907 1.00 95.00 120 PHE A CA 1
ATOM 969 C C . PHE A 1 120 ? -6.920 1.402 0.054 1.00 95.00 120 PHE A C 1
ATOM 971 O O . PHE A 1 120 ? -7.436 1.278 1.164 1.00 95.00 120 PHE A O 1
ATOM 978 N N . LYS A 1 121 ? -6.361 2.544 -0.364 1.00 95.81 121 LYS A N 1
ATOM 979 C CA . LYS A 1 121 ? -6.353 3.790 0.428 1.00 95.81 121 LYS A CA 1
ATOM 980 C C . LYS A 1 121 ? -7.760 4.244 0.784 1.00 95.81 121 LYS A C 1
ATOM 982 O O . LYS A 1 121 ? -8.023 4.643 1.916 1.00 95.81 121 LYS A O 1
ATOM 987 N N . GLU A 1 122 ? -8.688 4.150 -0.160 1.00 96.31 122 GLU A N 1
ATOM 988 C CA . GLU A 1 122 ? -10.081 4.479 0.115 1.00 96.31 122 GLU A CA 1
ATOM 989 C C . GLU A 1 122 ? -10.702 3.488 1.113 1.00 96.31 122 GLU A C 1
ATOM 991 O O . GLU A 1 122 ? -11.359 3.887 2.078 1.00 96.31 122 GLU A O 1
ATOM 996 N N . ARG A 1 123 ? -10.454 2.184 0.937 1.00 95.12 123 ARG A N 1
ATOM 997 C CA . ARG A 1 123 ? -10.935 1.151 1.869 1.00 95.12 123 ARG A CA 1
ATOM 998 C C . ARG A 1 123 ? -10.364 1.318 3.278 1.00 95.12 123 ARG A C 1
ATOM 1000 O O . ARG A 1 123 ? -11.115 1.141 4.239 1.00 95.12 123 ARG A O 1
ATOM 1007 N N . SER A 1 124 ? -9.080 1.651 3.424 1.00 95.88 124 SER A N 1
ATOM 1008 C CA . SER A 1 124 ? -8.455 1.879 4.733 1.00 95.88 124 SER A CA 1
ATOM 1009 C C . SER A 1 124 ? -9.013 3.127 5.408 1.00 95.88 124 SER A C 1
ATOM 1011 O O . SER A 1 124 ? -9.347 3.070 6.591 1.00 95.88 124 SER A O 1
ATOM 1013 N N . ALA A 1 125 ? -9.218 4.210 4.654 1.00 95.88 125 ALA A N 1
ATOM 1014 C CA . ALA A 1 125 ? -9.831 5.432 5.163 1.00 95.88 125 ALA A CA 1
ATOM 1015 C C . ALA A 1 125 ? -11.261 5.182 5.668 1.00 95.88 125 ALA A C 1
ATOM 1017 O O . ALA A 1 125 ? -11.601 5.584 6.782 1.00 95.88 125 ALA A O 1
ATOM 1018 N N . ARG A 1 126 ? -12.076 4.441 4.901 1.00 96.56 126 ARG A N 1
ATOM 1019 C CA . ARG A 1 126 ? -13.430 4.039 5.318 1.00 96.56 126 ARG A CA 1
ATOM 1020 C C . ARG A 1 126 ? -13.409 3.181 6.583 1.00 96.56 126 ARG A C 1
ATOM 1022 O O . ARG A 1 126 ? -14.215 3.407 7.479 1.00 96.56 126 ARG A O 1
ATOM 1029 N N . LEU A 1 127 ? -12.481 2.224 6.690 1.00 96.25 127 LEU A N 1
ATOM 1030 C CA . LEU A 1 127 ? -12.339 1.395 7.892 1.00 96.25 127 LEU A CA 1
ATOM 1031 C C . LEU A 1 127 ? -11.930 2.225 9.115 1.00 96.25 127 LEU A C 1
ATOM 1033 O O . LEU A 1 127 ? -12.465 2.024 10.203 1.00 96.25 127 LEU A O 1
ATOM 1037 N N . ARG A 1 128 ? -11.013 3.179 8.938 1.00 95.56 128 ARG A N 1
ATOM 1038 C CA . ARG A 1 128 ? -10.603 4.098 10.000 1.00 95.56 128 ARG A CA 1
ATOM 1039 C C . ARG A 1 128 ? -11.768 4.967 10.467 1.00 95.56 128 ARG A C 1
ATOM 1041 O O . ARG A 1 128 ? -11.995 5.064 11.667 1.00 95.56 128 ARG A O 1
ATOM 1048 N N . GLN A 1 129 ? -12.527 5.550 9.538 1.00 95.62 129 GLN A N 1
ATOM 1049 C CA . GLN A 1 129 ? -13.718 6.341 9.855 1.00 95.62 129 GLN A CA 1
ATOM 1050 C C . GLN A 1 129 ? -14.771 5.503 10.589 1.00 95.62 129 GLN A C 1
ATOM 1052 O O . GLN A 1 129 ? -15.318 5.947 11.595 1.00 95.62 129 GLN A O 1
ATOM 1057 N N . PHE A 1 130 ? -15.016 4.279 10.119 1.00 94.81 130 PHE A N 1
ATOM 1058 C CA . PHE A 1 130 ? -15.914 3.332 10.772 1.00 94.81 130 PHE A CA 1
ATOM 1059 C C . PHE A 1 130 ? -15.470 3.017 12.207 1.00 94.81 130 PHE A C 1
ATOM 1061 O O . PHE A 1 130 ? -16.281 3.060 13.129 1.00 94.81 130 PHE A O 1
ATOM 1068 N N . GLY A 1 131 ? -14.178 2.748 12.413 1.00 94.56 131 GLY A N 1
ATOM 1069 C CA . GLY A 1 131 ? -13.616 2.531 13.744 1.00 94.56 131 GLY A CA 1
ATOM 1070 C C . GLY A 1 131 ? -13.768 3.748 14.655 1.00 94.56 131 GLY A C 1
ATOM 1071 O O . GLY A 1 131 ? -14.187 3.598 15.797 1.00 94.56 131 GLY A O 1
ATOM 1072 N N . GLU A 1 132 ? -13.506 4.951 14.145 1.00 94.19 132 GLU A N 1
ATOM 1073 C CA . GLU A 1 132 ? -13.644 6.189 14.918 1.00 94.19 132 GLU A CA 1
ATOM 1074 C C . GLU A 1 132 ? -15.089 6.426 15.373 1.00 94.19 132 GLU A C 1
ATOM 1076 O O . GLU A 1 132 ? -15.337 6.707 16.545 1.00 94.19 132 GLU A O 1
ATOM 1081 N N . GLN A 1 133 ? -16.053 6.240 14.469 1.00 93.25 133 GLN A N 1
ATOM 1082 C CA . GLN A 1 133 ? -17.480 6.370 14.771 1.00 93.25 133 GLN A CA 1
ATOM 1083 C C . GLN A 1 133 ? -17.942 5.360 15.825 1.00 93.25 133 GLN A C 1
ATOM 1085 O O . GLN A 1 133 ? -18.680 5.716 16.742 1.00 93.25 133 GLN A O 1
ATOM 1090 N N . LEU A 1 134 ? -17.502 4.103 15.715 1.00 92.06 134 LEU A N 1
ATOM 1091 C CA . LEU A 1 134 ? -17.881 3.060 16.665 1.00 92.06 134 LEU A CA 1
ATOM 1092 C C . LEU A 1 134 ? -17.284 3.275 18.053 1.00 92.06 134 LEU A C 1
ATOM 1094 O O . LEU A 1 134 ? -17.968 3.033 19.043 1.00 92.06 134 LEU A O 1
ATOM 1098 N N . LEU A 1 135 ? -16.019 3.689 18.133 1.00 89.88 135 LEU A N 1
ATOM 1099 C CA . LEU A 1 135 ? -15.320 3.836 19.409 1.00 89.88 135 LEU A CA 1
ATOM 1100 C C . LEU A 1 135 ? -15.733 5.116 20.146 1.00 89.88 135 LEU A C 1
ATOM 1102 O O . LEU A 1 135 ? -15.899 5.077 21.362 1.00 89.88 135 LEU A O 1
ATOM 1106 N N . SER A 1 136 ? -15.988 6.212 19.425 1.00 86.31 136 SER A N 1
ATOM 1107 C CA . SER A 1 136 ? -16.387 7.494 20.031 1.00 86.31 136 SER A CA 1
ATOM 1108 C C . SER A 1 136 ? -17.712 7.415 20.799 1.00 86.31 136 SER A C 1
ATOM 1110 O O . SER A 1 136 ? -17.869 8.066 21.827 1.00 86.31 136 SER A O 1
ATOM 1112 N N . GLY A 1 137 ? -18.660 6.588 20.343 1.00 76.62 137 GLY A N 1
ATOM 1113 C CA . GLY A 1 137 ? -19.941 6.394 21.035 1.00 76.62 137 GLY A CA 1
ATOM 1114 C C . GLY A 1 137 ? -19.856 5.539 22.307 1.00 76.62 137 GLY A C 1
ATOM 1115 O O . GLY A 1 137 ? -20.801 5.515 23.088 1.00 76.62 137 GLY A O 1
ATOM 1116 N N . LEU A 1 138 ? -18.746 4.825 22.517 1.00 72.69 138 LEU A N 1
ATOM 1117 C CA . LEU A 1 138 ? -18.573 3.880 23.629 1.00 72.69 138 LEU A CA 1
ATOM 1118 C C . LEU A 1 138 ? -17.780 4.478 24.792 1.00 72.69 138 LEU A C 1
ATOM 1120 O O . LEU A 1 138 ? -17.948 4.050 25.929 1.00 72.69 138 LEU A O 1
ATOM 1124 N N . GLU A 1 139 ? -16.954 5.490 24.530 1.00 63.56 139 GLU A N 1
ATOM 1125 C CA . GLU A 1 139 ? -16.195 6.204 25.565 1.00 63.56 139 GLU A CA 1
ATOM 1126 C C . GLU A 1 139 ? -17.088 7.067 26.469 1.00 63.56 139 GLU A C 1
ATOM 1128 O O . GLU A 1 139 ? -16.730 7.336 27.607 1.00 63.56 139 GLU A O 1
ATOM 1133 N N . GLN A 1 140 ? -18.273 7.461 25.997 1.00 55.94 140 GLN A N 1
ATOM 1134 C CA . GLN A 1 140 ? -19.221 8.294 26.750 1.00 55.94 140 GLN A CA 1
ATOM 1135 C C . GLN A 1 140 ? -20.073 7.507 27.762 1.00 55.94 140 GLN A C 1
ATOM 1137 O O . GLN A 1 140 ? -20.818 8.112 28.526 1.00 55.94 140 GLN A O 1
ATOM 1142 N N . GLN A 1 141 ? -19.993 6.172 27.772 1.00 52.72 141 GLN A N 1
ATOM 1143 C CA . GLN A 1 141 ? -20.809 5.317 28.645 1.00 52.72 141 GLN A CA 1
ATOM 1144 C C . GLN A 1 141 ? -20.125 4.938 29.965 1.00 52.72 141 GLN A C 1
ATOM 1146 O O . GLN A 1 141 ? -20.716 4.214 30.764 1.00 52.72 141 GLN A O 1
ATOM 1151 N N . THR A 1 142 ? -18.908 5.420 30.236 1.00 47.06 142 THR A N 1
ATOM 1152 C CA . THR A 1 142 ? -18.331 5.306 31.581 1.00 47.06 142 THR A CA 1
ATOM 1153 C C . THR A 1 142 ? -19.139 6.178 32.543 1.00 47.06 142 THR A C 1
ATOM 1155 O O . THR A 1 142 ? -19.212 7.388 32.313 1.00 47.06 142 THR A O 1
ATOM 1158 N N . PRO A 1 143 ? -19.755 5.613 33.598 1.00 45.53 143 PRO A N 1
ATOM 1159 C CA . PRO A 1 143 ? -20.516 6.401 34.552 1.00 45.53 143 PRO A CA 1
ATOM 1160 C C . PRO A 1 143 ? -19.579 7.418 35.199 1.00 45.53 143 PRO A C 1
ATOM 1162 O O . PRO A 1 143 ? -18.532 7.066 35.740 1.00 45.53 143 PRO A O 1
ATOM 1165 N N . SER A 1 144 ? -19.959 8.688 35.107 1.00 43.56 144 SER A N 1
ATOM 1166 C CA . SER A 1 144 ? -19.394 9.766 35.901 1.00 43.56 144 SER A CA 1
ATOM 1167 C C . SER A 1 144 ? -19.488 9.369 37.369 1.00 43.56 144 SER A C 1
ATOM 1169 O O . SER A 1 144 ? -20.584 9.331 37.927 1.00 43.56 144 SER A O 1
ATOM 1171 N N . THR A 1 145 ? -18.350 9.046 37.982 1.00 43.47 145 THR A N 1
ATOM 1172 C CA . THR A 1 145 ? -18.226 8.980 39.435 1.00 43.47 145 THR A CA 1
ATOM 1173 C C . THR A 1 145 ? -18.707 10.321 39.976 1.00 43.47 145 THR A C 1
ATOM 1175 O O . THR A 1 145 ? -18.050 11.344 39.784 1.00 43.47 145 THR A O 1
ATOM 1178 N N . SER A 1 146 ? -19.890 10.329 40.587 1.00 47.44 146 SER A N 1
ATOM 1179 C CA . SER A 1 146 ? -20.384 11.436 41.392 1.00 47.44 146 SER A CA 1
ATOM 1180 C C . SER A 1 146 ? -19.409 11.621 42.548 1.00 47.44 146 SER A C 1
ATOM 1182 O O . SER A 1 146 ? -19.429 10.864 43.517 1.00 47.44 146 SER A O 1
ATOM 1184 N N . SER A 1 147 ? -18.509 12.586 42.402 1.00 41.38 147 SER A N 1
ATOM 1185 C CA . SER A 1 147 ? -17.633 13.045 43.471 1.00 41.38 147 SER A CA 1
ATOM 1186 C C . SER A 1 147 ? -18.427 13.983 44.378 1.00 41.38 147 SER A C 1
ATOM 1188 O O . SER A 1 147 ? -18.164 15.176 44.403 1.00 41.38 147 SER A O 1
ATOM 1190 N N . ASP A 1 148 ? -19.413 13.428 45.080 1.00 47.78 148 ASP A N 1
ATOM 1191 C CA . ASP A 1 148 ? -20.001 14.030 46.275 1.00 47.78 148 ASP A CA 1
ATOM 1192 C C . ASP A 1 148 ? -19.585 13.153 47.453 1.00 47.78 148 ASP A C 1
ATOM 1194 O O . ASP A 1 148 ? -20.179 12.109 47.718 1.00 47.78 148 ASP A O 1
ATOM 1198 N N . SER A 1 149 ? -18.504 13.551 48.117 1.00 45.00 149 SER A N 1
ATOM 1199 C CA . SER A 1 149 ? -18.270 13.243 49.525 1.00 45.00 149 SER A CA 1
ATOM 1200 C C . SER A 1 149 ? -17.177 14.176 50.030 1.00 45.00 149 SER A C 1
ATOM 1202 O O . SER A 1 149 ? -16.001 13.814 50.079 1.00 45.00 149 SER A O 1
ATOM 1204 N N . ASP A 1 150 ? -17.593 15.388 50.393 1.00 48.66 150 ASP A N 1
ATOM 1205 C CA . ASP A 1 150 ? -16.895 16.216 51.370 1.00 48.66 150 ASP A CA 1
ATOM 1206 C C . ASP A 1 150 ? -16.622 15.372 52.619 1.00 48.66 150 ASP A C 1
ATOM 1208 O O . ASP A 1 150 ? -17.533 14.988 53.352 1.00 48.66 150 ASP A O 1
ATOM 1212 N N . CYS A 1 151 ? -15.357 15.048 52.844 1.00 41.25 151 CYS A N 1
ATOM 1213 C CA . CYS A 1 151 ? -14.849 14.560 54.116 1.00 41.25 151 CYS A CA 1
ATOM 1214 C C . CYS A 1 151 ? -13.526 15.284 54.345 1.00 41.25 151 CYS A C 1
ATOM 1216 O O . CYS A 1 151 ? -12.460 14.820 53.939 1.00 41.25 151 CYS A O 1
ATOM 1218 N N . GLU A 1 152 ? -13.635 16.468 54.944 1.00 45.59 152 GLU A N 1
ATOM 1219 C CA . GLU A 1 152 ? -12.530 17.170 55.581 1.00 45.59 152 GLU A CA 1
ATOM 1220 C C . GLU A 1 152 ? -11.826 16.197 56.537 1.00 45.59 152 GLU A C 1
ATOM 1222 O O . GLU A 1 152 ? -12.426 15.701 57.490 1.00 45.59 152 GLU A O 1
ATOM 1227 N N . SER A 1 153 ? -10.560 15.886 56.266 1.00 47.34 153 SER A N 1
ATOM 1228 C CA . SER A 1 153 ? -9.690 15.230 57.236 1.00 47.34 153 SER A CA 1
ATOM 1229 C C . SER A 1 153 ? -8.418 16.047 57.353 1.00 47.34 153 SER A C 1
ATOM 1231 O O . SER A 1 153 ? -7.623 16.155 56.420 1.00 47.34 153 SER A O 1
ATOM 1233 N N . GLU A 1 154 ? -8.307 16.640 58.529 1.00 42.44 154 GLU A N 1
ATOM 1234 C CA . GLU A 1 154 ? -7.255 17.497 59.033 1.00 42.44 154 GLU A CA 1
ATOM 1235 C C . GLU A 1 154 ? -5.853 16.863 58.968 1.00 42.44 154 GLU A C 1
ATOM 1237 O O . GLU A 1 154 ? -5.664 15.668 59.185 1.00 42.44 154 GLU A O 1
ATOM 1242 N N . ASP A 1 155 ? -4.888 17.752 58.733 1.00 49.19 155 ASP A N 1
ATOM 1243 C CA . ASP A 1 155 ? -3.596 17.839 59.417 1.00 49.19 155 ASP A CA 1
ATOM 1244 C C . ASP A 1 155 ? -2.539 16.730 59.234 1.00 49.19 155 ASP A C 1
ATOM 1246 O O . ASP A 1 155 ? -2.526 15.714 59.920 1.00 49.19 155 ASP A O 1
ATOM 1250 N N . MET A 1 156 ? -1.531 17.031 58.402 1.00 48.41 156 MET A N 1
ATOM 1251 C CA . MET A 1 156 ? -0.151 16.576 58.609 1.00 48.41 156 MET A CA 1
ATOM 1252 C C . MET A 1 156 ? 0.818 17.704 58.222 1.00 48.41 156 MET A C 1
ATOM 1254 O O . MET A 1 156 ? 1.139 17.916 57.051 1.00 48.41 156 MET A O 1
ATOM 1258 N N . HIS A 1 157 ? 1.297 18.423 59.235 1.00 49.41 157 HIS A N 1
ATOM 1259 C CA . HIS A 1 157 ? 2.381 19.402 59.170 1.00 49.41 157 HIS A CA 1
ATOM 1260 C C . HIS A 1 157 ? 3.630 18.854 58.446 1.00 49.41 157 HIS A C 1
ATOM 1262 O O . HIS A 1 157 ? 4.365 18.026 58.990 1.00 49.41 157 HIS A O 1
ATOM 1268 N N . VAL A 1 158 ? 3.951 19.386 57.263 1.00 47.84 158 VAL A N 1
ATOM 1269 C CA . VAL A 1 158 ? 5.284 19.233 56.656 1.00 47.84 158 VAL A CA 1
ATOM 1270 C C . VAL A 1 158 ? 6.154 20.389 57.144 1.00 47.84 158 VAL A C 1
ATOM 1272 O O . VAL A 1 158 ? 6.012 21.523 56.694 1.00 47.84 158 VAL A O 1
ATOM 1275 N N . LYS A 1 159 ? 7.050 20.103 58.095 1.00 48.44 159 LYS A N 1
ATOM 1276 C CA . LYS A 1 159 ? 8.088 21.044 58.539 1.00 48.44 159 LYS A CA 1
ATOM 1277 C C . LYS A 1 159 ? 8.959 21.452 57.347 1.00 48.44 159 LYS A C 1
ATOM 1279 O O . LYS A 1 159 ? 9.621 20.612 56.741 1.00 48.44 159 LYS A O 1
ATOM 1284 N N . SER A 1 160 ? 8.969 22.746 57.045 1.00 46.78 160 SER A N 1
ATOM 1285 C CA . SER A 1 160 ? 9.873 23.398 56.101 1.00 46.78 160 SER A CA 1
ATOM 1286 C C . SER A 1 160 ? 11.309 23.349 56.626 1.00 46.78 160 SER A C 1
ATOM 1288 O O . SER A 1 160 ? 11.663 24.068 57.557 1.00 46.78 160 SER A O 1
ATOM 1290 N N . LEU A 1 161 ? 12.132 22.489 56.035 1.00 50.69 161 LEU A N 1
ATOM 1291 C CA . LEU A 1 161 ? 13.569 22.402 56.288 1.00 50.69 161 LEU A CA 1
ATOM 1292 C C . LEU A 1 161 ? 14.298 23.180 55.189 1.00 50.69 161 LEU A C 1
ATOM 1294 O O . LEU A 1 161 ? 14.711 22.577 54.213 1.00 50.69 161 LEU A O 1
ATOM 1298 N N . PHE A 1 162 ? 14.384 24.506 55.326 1.00 44.47 162 PHE A N 1
ATOM 1299 C CA . PHE A 1 162 ? 15.372 25.365 54.654 1.00 44.47 162 PHE A CA 1
ATOM 1300 C C . PHE A 1 162 ? 15.480 26.700 55.418 1.00 44.47 162 PHE A C 1
ATOM 1302 O O . PHE A 1 162 ? 14.987 27.737 54.989 1.00 44.47 162 PHE A O 1
ATOM 1309 N N . GLU A 1 163 ? 16.109 26.647 56.589 1.00 44.41 163 GLU A N 1
ATOM 1310 C CA . GLU A 1 163 ? 17.022 27.697 57.068 1.00 44.41 163 GLU A CA 1
ATOM 1311 C C . GLU A 1 163 ? 18.410 27.194 56.625 1.00 44.41 163 GLU A C 1
ATOM 1313 O O . GLU A 1 163 ? 18.674 26.002 56.748 1.00 44.41 163 GLU A O 1
ATOM 1318 N N . GLY A 1 164 ? 19.341 27.919 56.022 1.00 39.25 164 GLY A N 1
ATOM 1319 C CA . GLY A 1 164 ? 19.602 29.341 55.925 1.00 39.25 164 GLY A CA 1
ATOM 1320 C C . GLY A 1 164 ? 21.130 29.432 55.936 1.00 39.25 164 GLY A C 1
ATOM 1321 O O . GLY A 1 164 ? 21.722 29.248 56.988 1.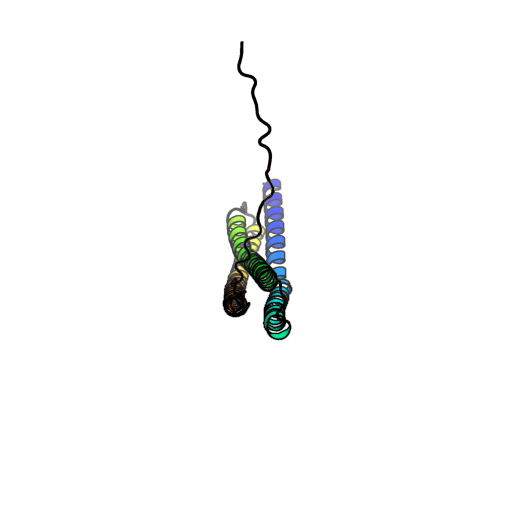00 39.25 164 GLY A O 1
ATOM 1322 N N . GLU A 1 165 ? 21.767 29.643 54.785 1.00 42.81 165 GLU A N 1
ATOM 1323 C CA . GLU A 1 165 ? 23.197 29.980 54.706 1.00 42.81 165 GLU A CA 1
ATOM 1324 C C . GLU A 1 165 ? 23.389 31.056 53.625 1.00 42.81 165 GLU A C 1
ATOM 1326 O O . GLU A 1 165 ? 23.732 30.782 52.480 1.00 42.81 165 GLU A O 1
ATOM 1331 N N . GLU A 1 166 ? 23.113 32.303 54.013 1.00 44.47 166 GLU A N 1
ATOM 1332 C CA . GLU A 1 166 ? 23.725 33.510 53.447 1.00 44.47 166 GLU A CA 1
ATOM 1333 C C . GLU A 1 166 ? 24.408 34.260 54.599 1.00 44.47 166 GLU A C 1
ATOM 1335 O O . GLU A 1 166 ? 23.718 34.861 55.422 1.00 44.47 166 GLU A O 1
ATOM 1340 N N . SER A 1 167 ? 25.738 34.164 54.692 1.00 41.50 167 SER A N 1
ATOM 1341 C CA . SER A 1 167 ? 26.731 35.094 55.296 1.00 41.50 167 SER A CA 1
ATOM 1342 C C . SER A 1 167 ? 28.059 34.315 55.390 1.00 41.50 167 SER A C 1
ATOM 1344 O O . SER A 1 167 ? 28.051 33.197 55.891 1.00 41.50 167 SER A O 1
ATOM 1346 N N . GLU A 1 168 ? 29.222 34.729 54.882 1.00 42.59 168 GLU A N 1
ATOM 1347 C CA . GLU A 1 168 ? 29.799 36.022 54.470 1.00 42.59 168 GLU A CA 1
ATOM 1348 C C . GLU A 1 168 ? 30.649 35.873 53.192 1.00 42.59 168 GLU A C 1
ATOM 1350 O O . GLU A 1 168 ? 31.180 34.762 52.949 1.00 42.59 168 G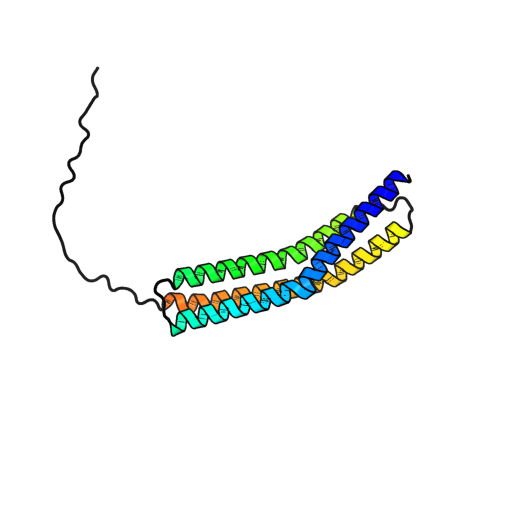LU A O 1
#

pLDDT: mean 85.49, std 18.73, range [39.25, 98.0]

Foldseek 3Di:
DVVLQVVLVVLLVVLVVLLVVLVCCLPPVLVVLLVVLLVLLVVLLCCLVPVVDPCNVVSLVVSLVSLVVSLVVLLVSLVSLVVSLVSLVPRDCVPPPVSVVSSVVVNVVSVVCNVSSVVSNVSSVVSSVVSCVSSVVSVVPDDDPPPPDDDDDDDDDDDDPDDDDDDD

Secondary structure (DSSP, 8-state):
-HHHHHHHHHHHHHHHHHHHHHHHIIIIIHHHHHHHHHHHHHHHHHHHHHH--TTHHHHHHHHHHHHHHHHHHHHHHHHHHHHHHHHHHT---TT-HHHHHHHHHHHHHHHHHHHHHHHHHHHHHHHHHHHHHHHHHHHTTS--------------------------

Sequence (168 aa):
METQTSHEKKRLQTIEQKVRDVQQQLQTRLPAQYRHALALVCGTKWRLQTLQPQDAAAIAKKTRLELGAFDYRVKEQAELLTRHLLELDDVLSYGDADIKRSRKALVLFVQELLPQADAFKERSARLRQFGEQLLSGLEQQTPSTSSDSDCESEDMHVKSLFEGEESE

Organism: NCBI:txid4795

InterPro domains:
  IPR003103 BAG domain [PF02179] (57-119)
  IPR003103 BAG domain [PS51035] (71-121)
  IPR036533 BAG domain superfamily [G3DSA:1.20.58.120] (1-125)

Radius of gyration: 28.94 Å; chains: 1; bounding box: 51×47×86 Å